Protein AF-A0A520CEG0-F1 (afdb_monomer_lite)

Radius of gyration: 17.93 Å; chains: 1; bounding box: 54×23×46 Å

Secondary structure (DSSP, 8-state):
-----------HHHHHHHHHHHHHHHHHHHHHHHHHT-SS--HHHHHHHHHHHHHHHHHHHHHHHHHHHHHHHHTT-

pLDDT: mean 84.94, std 16.48, range [38.59, 97.94]

Sequence (77 aa):
MTDAASSPDFSPSFLAAREQADTAAETERSAWEALQGRPDTDREALKAWRQAHQAAGEAQARFAEEVRTWFSRGALD

Foldseek 3Di:
DDPPPDDPPQDPQLVVLVVQLVVLVVQLVVLVVVQVVDPDRDPVSVVSNVVSVVSNVVSVVSNVVSVVVSVVVVVVD

Structure (mmCIF, N/CA/C/O backbone):
data_AF-A0A520CEG0-F1
#
_entry.id   AF-A0A520CEG0-F1
#
loop_
_atom_site.group_PDB
_atom_site.id
_atom_site.type_symbol
_atom_site.label_atom_id
_atom_site.label_alt_id
_atom_site.label_comp_id
_atom_site.label_asym_id
_atom_site.label_entity_id
_atom_site.label_seq_id
_atom_site.pdbx_PDB_ins_code
_atom_site.Cartn_x
_atom_site.Cartn_y
_atom_site.Cartn_z
_atom_site.occupancy
_atom_site.B_iso_or_equiv
_atom_site.auth_seq_id
_atom_site.auth_comp_id
_atom_site.auth_asym_id
_atom_site.auth_atom_id
_atom_site.pdbx_PDB_model_num
ATOM 1 N N . MET A 1 1 ? 37.638 -19.328 -9.053 1.00 38.59 1 MET A N 1
ATOM 2 C CA . MET A 1 1 ? 37.270 -17.981 -8.573 1.00 38.59 1 MET A CA 1
ATOM 3 C C . MET A 1 1 ? 35.838 -17.767 -8.999 1.00 38.59 1 MET A C 1
ATOM 5 O O . MET A 1 1 ? 35.563 -17.877 -10.182 1.00 38.59 1 MET A O 1
ATOM 9 N N . THR A 1 2 ? 34.942 -17.670 -8.025 1.00 45.03 2 THR A N 1
ATOM 10 C CA . THR A 1 2 ? 33.489 -17.728 -8.199 1.00 45.03 2 THR A CA 1
ATOM 11 C C . THR A 1 2 ? 33.001 -16.528 -9.002 1.00 45.03 2 THR A C 1
ATOM 13 O O . THR A 1 2 ? 33.331 -15.397 -8.650 1.00 45.03 2 THR A O 1
ATOM 16 N N . ASP A 1 3 ? 32.250 -16.806 -10.066 1.00 43.09 3 ASP A N 1
ATOM 17 C CA . ASP A 1 3 ? 31.467 -15.841 -10.835 1.00 43.09 3 ASP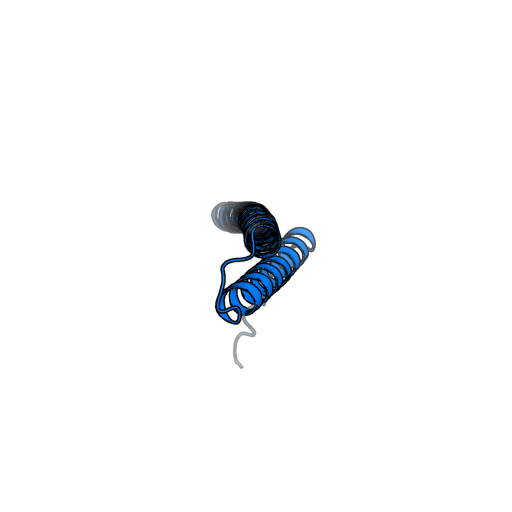 A CA 1
ATOM 18 C C . ASP A 1 3 ? 30.681 -14.957 -9.862 1.00 43.09 3 ASP A C 1
ATOM 20 O O . ASP A 1 3 ? 29.790 -15.430 -9.149 1.00 43.09 3 ASP A O 1
ATOM 24 N N . AL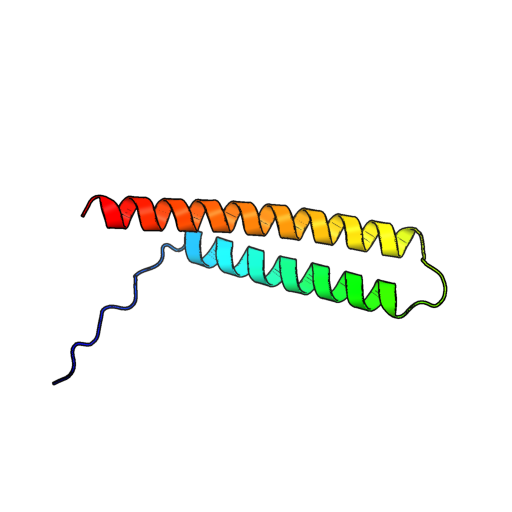A A 1 4 ? 31.046 -13.680 -9.780 1.00 47.91 4 ALA A N 1
ATOM 25 C CA . ALA A 1 4 ? 30.198 -12.681 -9.159 1.00 47.91 4 ALA A CA 1
ATOM 26 C C . ALA A 1 4 ? 29.053 -12.448 -10.144 1.00 47.91 4 ALA A C 1
ATOM 28 O O . ALA A 1 4 ? 29.125 -11.543 -10.971 1.00 47.91 4 ALA A O 1
ATOM 29 N N . ALA A 1 5 ? 28.053 -13.334 -10.101 1.00 47.94 5 ALA A N 1
ATOM 30 C CA . ALA A 1 5 ? 26.817 -13.185 -10.846 1.00 47.94 5 ALA A CA 1
ATOM 31 C C . ALA A 1 5 ? 26.330 -11.750 -10.634 1.00 47.94 5 ALA A C 1
ATOM 33 O O . ALA A 1 5 ? 26.040 -11.351 -9.504 1.00 47.94 5 ALA A O 1
ATOM 34 N N . SER A 1 6 ? 26.361 -10.967 -11.711 1.00 49.91 6 SER A N 1
ATOM 35 C CA . SER A 1 6 ? 25.958 -9.573 -11.738 1.00 49.91 6 SER A CA 1
ATOM 36 C C . SER A 1 6 ? 24.617 -9.442 -11.030 1.00 49.91 6 SER A C 1
ATOM 38 O O . SER A 1 6 ? 23.624 -10.017 -11.478 1.00 49.91 6 SER A O 1
ATOM 40 N N . SER A 1 7 ? 24.585 -8.725 -9.905 1.00 55.22 7 SER A N 1
ATOM 41 C CA . SER A 1 7 ? 23.317 -8.306 -9.317 1.00 55.22 7 SER A CA 1
ATOM 42 C C . SER A 1 7 ? 22.502 -7.646 -10.430 1.00 55.22 7 SER A C 1
ATOM 44 O O . SER A 1 7 ? 23.054 -6.778 -11.111 1.00 55.22 7 SER A O 1
ATOM 46 N N . PRO A 1 8 ? 21.246 -8.060 -10.672 1.00 59.16 8 PRO A N 1
ATOM 47 C CA . PRO A 1 8 ? 20.431 -7.429 -11.697 1.00 59.16 8 PRO A CA 1
ATOM 48 C C . PRO A 1 8 ? 20.356 -5.930 -11.401 1.00 59.16 8 PRO A C 1
ATOM 50 O O . PRO A 1 8 ? 19.962 -5.526 -10.305 1.00 59.16 8 PRO A O 1
ATOM 53 N N . ASP A 1 9 ? 20.794 -5.120 -12.363 1.00 75.69 9 ASP A N 1
ATOM 54 C CA . ASP A 1 9 ? 20.790 -3.666 -12.246 1.00 75.69 9 ASP A CA 1
ATOM 55 C C . ASP A 1 9 ? 19.339 -3.195 -12.421 1.00 75.69 9 ASP A C 1
ATOM 57 O O . ASP A 1 9 ? 18.820 -3.049 -13.531 1.00 75.69 9 ASP A O 1
ATOM 61 N N . PHE A 1 10 ? 18.612 -3.110 -11.306 1.00 83.25 10 PHE A N 1
ATOM 62 C CA . PHE A 1 10 ? 17.222 -2.669 -11.305 1.00 83.25 10 PHE A CA 1
ATOM 63 C C . PHE A 1 10 ? 17.155 -1.168 -11.584 1.00 83.25 10 PHE A C 1
ATOM 65 O O . PHE A 1 10 ? 17.903 -0.381 -11.003 1.00 83.25 10 PHE A O 1
ATOM 72 N N . SER A 1 11 ? 16.215 -0.743 -12.433 1.00 88.25 11 SER A N 1
ATOM 73 C CA . SER A 1 11 ? 16.026 0.684 -12.693 1.00 88.25 11 SER A CA 1
ATOM 74 C C . SER A 1 11 ? 15.623 1.433 -11.412 1.00 88.25 11 SER A C 1
ATOM 76 O O . SER A 1 11 ? 14.934 0.874 -10.552 1.00 88.25 11 SER A O 1
ATOM 78 N N . PRO A 1 12 ? 15.948 2.735 -11.299 1.00 90.56 12 PRO A N 1
ATOM 79 C CA . PRO A 1 12 ? 15.451 3.566 -10.203 1.00 90.56 12 PRO A CA 1
ATOM 80 C C . PRO A 1 12 ? 13.918 3.549 -10.078 1.00 90.56 12 PRO A C 1
ATOM 82 O O . PRO A 1 12 ? 13.397 3.584 -8.968 1.00 90.56 12 PRO A O 1
ATOM 85 N N . SER A 1 13 ? 13.193 3.440 -11.203 1.00 90.19 13 SER A N 1
ATOM 86 C CA . SER A 1 13 ? 11.727 3.303 -11.222 1.00 90.19 13 SER A CA 1
ATOM 87 C C . SER A 1 13 ? 11.253 2.017 -10.549 1.00 90.19 13 SER A C 1
ATOM 89 O O . SER A 1 13 ? 10.321 2.057 -9.749 1.00 90.19 13 SER A O 1
ATOM 91 N N . PHE A 1 14 ? 11.929 0.896 -10.813 1.00 92.62 14 PHE A N 1
ATOM 92 C CA . PHE A 1 14 ? 11.609 -0.401 -10.232 1.00 92.62 14 PHE A CA 1
ATOM 93 C C . PHE A 1 14 ? 11.829 -0.388 -8.720 1.00 92.62 14 PHE A C 1
ATOM 95 O O . PHE A 1 14 ? 10.963 -0.820 -7.960 1.00 92.62 14 PHE A O 1
ATOM 102 N N . LEU A 1 15 ? 12.973 0.142 -8.275 1.00 92.94 15 LEU A N 1
ATOM 103 C CA . LEU A 1 15 ? 13.297 0.239 -6.851 1.00 92.94 15 LEU A CA 1
ATOM 104 C C . LEU A 1 15 ? 12.304 1.144 -6.111 1.00 92.94 15 LEU A C 1
AT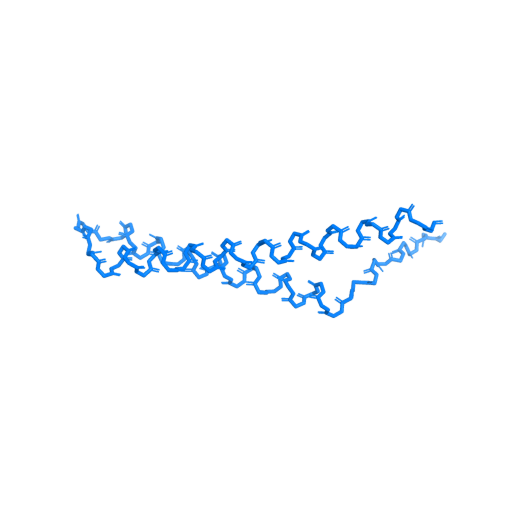OM 106 O O . LEU A 1 15 ? 11.812 0.759 -5.053 1.00 92.94 15 LEU A O 1
ATOM 110 N N . ALA A 1 16 ? 11.948 2.289 -6.700 1.00 93.81 16 ALA A N 1
ATOM 111 C CA . ALA A 1 16 ? 10.950 3.192 -6.136 1.00 93.81 16 ALA A CA 1
ATOM 112 C C . ALA A 1 16 ? 9.554 2.552 -6.074 1.00 93.81 16 ALA A C 1
ATOM 114 O O . ALA A 1 16 ? 8.858 2.687 -5.071 1.00 93.81 16 ALA A O 1
ATOM 115 N N . ALA A 1 17 ? 9.138 1.828 -7.119 1.00 93.94 17 ALA A N 1
ATOM 116 C CA . ALA A 1 17 ? 7.856 1.127 -7.126 1.00 93.94 17 ALA A CA 1
ATOM 117 C C . ALA A 1 17 ? 7.809 0.008 -6.075 1.00 93.94 17 ALA A C 1
ATOM 119 O O . ALA A 1 17 ? 6.779 -0.170 -5.426 1.00 93.94 17 ALA A O 1
ATOM 120 N N . ARG A 1 18 ? 8.924 -0.706 -5.865 1.00 96.00 18 ARG A N 1
ATOM 121 C CA . ARG A 1 18 ? 9.048 -1.710 -4.801 1.00 96.00 18 ARG A CA 1
ATOM 122 C C . ARG A 1 18 ? 8.894 -1.079 -3.421 1.00 96.00 18 ARG A C 1
ATOM 124 O O . ARG A 1 18 ? 8.053 -1.517 -2.650 1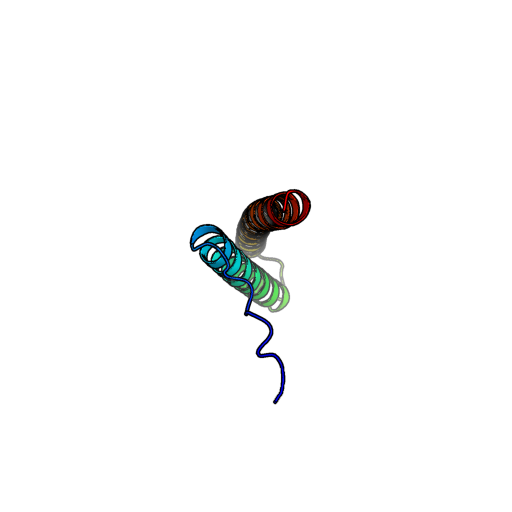.00 96.00 18 ARG A O 1
ATOM 131 N N . GLU A 1 19 ? 9.653 -0.023 -3.136 1.00 97.12 19 GLU A N 1
ATOM 132 C CA . GLU A 1 19 ? 9.599 0.681 -1.848 1.00 97.12 19 GLU A CA 1
ATOM 133 C C . GLU A 1 19 ? 8.198 1.241 -1.552 1.00 97.12 19 GLU A C 1
ATOM 135 O O . GLU A 1 19 ? 7.707 1.146 -0.425 1.00 97.12 19 GLU A O 1
ATOM 140 N N . GLN A 1 20 ? 7.515 1.771 -2.573 1.00 96.38 20 GLN A N 1
ATOM 141 C CA . GLN A 1 20 ? 6.127 2.219 -2.454 1.00 96.38 20 GLN A CA 1
ATOM 142 C C . GLN A 1 20 ? 5.171 1.063 -2.142 1.00 96.38 20 GLN A C 1
ATOM 144 O O . GLN A 1 20 ? 4.289 1.225 -1.299 1.00 96.38 20 GLN A O 1
ATOM 149 N N . ALA A 1 21 ? 5.330 -0.089 -2.801 1.00 96.94 21 ALA A N 1
ATOM 150 C CA . ALA A 1 21 ? 4.511 -1.271 -2.542 1.00 96.94 21 ALA A CA 1
ATOM 151 C C . ALA A 1 21 ? 4.735 -1.824 -1.126 1.00 96.94 21 ALA A C 1
ATOM 153 O O . ALA A 1 21 ? 3.758 -2.120 -0.438 1.00 96.94 21 ALA A O 1
ATOM 154 N N . ASP A 1 22 ? 5.989 -1.890 -0.674 1.00 97.31 22 ASP A N 1
ATOM 155 C CA . ASP A 1 22 ? 6.354 -2.347 0.671 1.00 97.31 22 ASP A CA 1
ATOM 156 C C . ASP A 1 22 ? 5.759 -1.412 1.740 1.00 97.31 22 ASP A C 1
ATOM 158 O O . ASP A 1 22 ? 5.035 -1.853 2.634 1.00 97.31 22 ASP A O 1
ATOM 162 N N . THR A 1 23 ? 5.954 -0.099 1.584 1.00 97.56 23 THR A N 1
ATOM 163 C CA . THR A 1 23 ? 5.416 0.918 2.503 1.00 97.56 23 THR A CA 1
ATOM 164 C C . THR A 1 23 ? 3.885 0.884 2.565 1.00 97.56 23 THR A C 1
ATOM 166 O O . THR A 1 23 ? 3.281 1.003 3.638 1.00 97.56 23 THR A O 1
ATOM 169 N N . ALA A 1 24 ? 3.222 0.722 1.417 1.00 96.31 24 ALA A N 1
ATOM 170 C CA . ALA A 1 24 ? 1.766 0.660 1.362 1.00 96.31 24 ALA A CA 1
ATOM 171 C C . ALA A 1 24 ? 1.226 -0.621 2.022 1.00 96.31 24 ALA A C 1
ATOM 173 O O . ALA A 1 24 ? 0.230 -0.553 2.744 1.00 96.31 24 ALA A O 1
ATOM 174 N N . ALA A 1 25 ? 1.908 -1.759 1.854 1.00 97.12 25 ALA A N 1
ATOM 175 C CA . ALA A 1 25 ? 1.556 -3.014 2.517 1.00 97.12 25 ALA A CA 1
ATOM 176 C C . ALA A 1 25 ? 1.720 -2.932 4.046 1.00 97.12 25 ALA A C 1
ATOM 178 O O . ALA A 1 25 ? 0.853 -3.392 4.793 1.00 97.12 25 ALA A O 1
ATOM 179 N N . GLU A 1 26 ? 2.789 -2.298 4.536 1.00 97.69 26 GLU A N 1
ATOM 180 C CA . GLU A 1 26 ? 2.978 -2.043 5.972 1.00 97.69 26 GLU A CA 1
ATOM 181 C C . GLU A 1 26 ? 1.890 -1.125 6.547 1.00 97.69 26 GLU A C 1
ATOM 183 O O . GLU A 1 26 ? 1.375 -1.359 7.648 1.00 97.69 26 GLU A O 1
ATOM 188 N N . THR A 1 27 ? 1.492 -0.108 5.781 1.00 96.06 27 THR A N 1
ATOM 189 C CA . THR A 1 27 ? 0.416 0.816 6.162 1.00 96.06 27 THR A CA 1
ATOM 190 C C . THR A 1 27 ? -0.931 0.097 6.246 1.00 96.06 27 THR A C 1
ATOM 192 O O . THR A 1 27 ? -1.658 0.254 7.230 1.00 96.06 27 THR A O 1
ATOM 195 N N . GLU A 1 28 ? -1.262 -0.724 5.247 1.00 97.44 28 GLU A N 1
ATOM 196 C CA . GLU A 1 28 ? -2.472 -1.550 5.246 1.00 97.44 28 GLU A CA 1
ATOM 197 C C . GLU A 1 28 ? -2.501 -2.497 6.447 1.00 97.44 28 GLU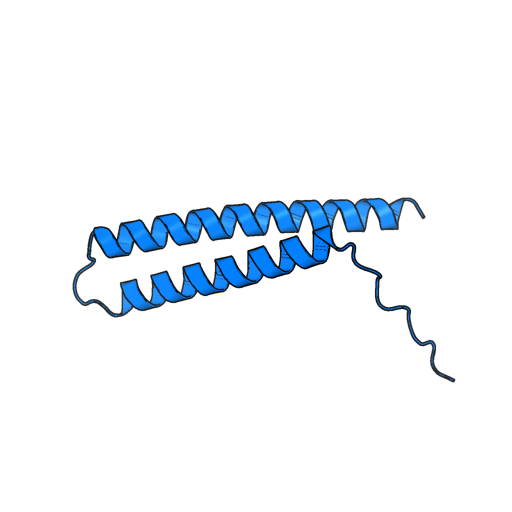 A C 1
ATOM 199 O O . GLU A 1 28 ? -3.502 -2.556 7.169 1.00 97.44 28 GLU A O 1
ATOM 204 N N . ARG A 1 29 ? -1.392 -3.199 6.697 1.00 96.38 29 ARG A N 1
ATOM 205 C CA . ARG A 1 29 ? -1.261 -4.110 7.834 1.00 96.38 29 ARG A CA 1
ATOM 206 C C . ARG A 1 29 ? -1.490 -3.388 9.159 1.00 96.38 29 ARG A C 1
ATOM 208 O O . ARG A 1 29 ? -2.260 -3.870 9.985 1.00 96.38 29 ARG A O 1
ATOM 215 N N . SER A 1 30 ? -0.880 -2.220 9.343 1.00 94.56 30 SER A N 1
ATOM 216 C CA . SER A 1 30 ? -1.049 -1.417 10.560 1.00 94.56 30 SER A CA 1
ATOM 217 C C . SER A 1 30 ? -2.505 -0.976 10.753 1.00 94.56 30 SER A C 1
ATOM 219 O O . SER A 1 30 ? -3.040 -1.044 11.860 1.00 94.56 30 SER A O 1
ATOM 221 N N . ALA A 1 31 ? -3.184 -0.571 9.673 1.00 92.88 31 ALA A N 1
ATOM 222 C CA . ALA A 1 31 ? -4.601 -0.210 9.717 1.00 92.88 31 ALA A CA 1
ATOM 223 C C . ALA A 1 31 ? -5.501 -1.416 10.041 1.00 92.88 31 ALA A C 1
ATOM 225 O O . ALA A 1 31 ? -6.491 -1.274 10.761 1.00 92.88 31 ALA A O 1
ATOM 226 N N . TRP A 1 32 ? -5.149 -2.606 9.551 1.00 93.44 32 TRP A N 1
ATOM 227 C CA . TRP A 1 32 ? -5.847 -3.849 9.874 1.00 93.44 32 TRP A CA 1
ATOM 228 C C . TRP A 1 32 ? -5.669 -4.255 11.341 1.00 93.44 32 TRP A C 1
ATOM 230 O O . TRP A 1 32 ? -6.651 -4.563 12.014 1.00 93.44 32 TRP A O 1
ATOM 240 N N . GLU A 1 33 ? -4.443 -4.200 11.865 1.00 92.62 33 GLU A N 1
ATOM 241 C CA . GLU A 1 33 ? -4.150 -4.492 13.274 1.00 92.62 33 GLU A CA 1
ATOM 242 C C . GLU A 1 33 ? -4.901 -3.525 14.208 1.00 92.62 33 GLU A C 1
ATOM 244 O O . GLU A 1 33 ? -5.522 -3.949 15.186 1.00 92.62 33 GLU A O 1
ATOM 249 N N . ALA A 1 34 ? -4.948 -2.235 13.857 1.00 89.31 34 ALA A N 1
ATOM 250 C CA . ALA A 1 34 ? -5.720 -1.232 14.590 1.00 89.31 34 ALA A CA 1
ATOM 251 C C . ALA A 1 34 ? -7.239 -1.488 14.554 1.00 89.31 34 ALA A C 1
ATOM 253 O O . ALA A 1 34 ? -7.935 -1.192 15.529 1.00 89.31 34 ALA A O 1
ATOM 254 N N . LEU A 1 35 ? -7.760 -2.031 13.448 1.00 89.31 35 LEU A N 1
ATOM 255 C CA . LEU A 1 35 ? -9.167 -2.409 13.316 1.00 89.31 35 LEU A CA 1
ATOM 256 C C . LEU A 1 35 ? -9.501 -3.647 14.161 1.00 89.31 35 LEU A C 1
ATOM 258 O O . LEU A 1 35 ? -10.528 -3.655 14.835 1.00 89.31 35 LEU A O 1
ATOM 262 N N . GLN A 1 36 ? -8.637 -4.669 14.154 1.00 88.44 36 GLN A N 1
ATOM 263 C CA . GLN A 1 36 ? -8.840 -5.903 14.924 1.00 88.44 36 GLN A CA 1
ATOM 264 C C . GLN A 1 36 ? -8.741 -5.702 16.439 1.00 88.44 36 GLN A C 1
ATOM 266 O O . GLN A 1 36 ? -9.414 -6.398 17.193 1.00 88.44 36 GLN A O 1
ATOM 271 N N . GLY A 1 37 ? -7.921 -4.753 16.897 1.00 82.69 37 GLY A N 1
ATOM 272 C CA . GLY A 1 37 ? -7.749 -4.461 18.323 1.00 82.69 37 GLY A CA 1
ATOM 273 C C . GLY A 1 37 ? -8.960 -3.803 18.999 1.00 82.69 37 GLY A C 1
ATOM 274 O O . GLY A 1 37 ? -8.902 -3.524 20.197 1.00 82.69 37 GLY A O 1
ATOM 275 N N . ARG A 1 38 ? -10.043 -3.519 18.262 1.00 80.62 38 ARG A N 1
ATOM 276 C CA . ARG A 1 38 ? -11.229 -2.826 18.779 1.00 80.62 38 ARG A CA 1
ATOM 277 C C . ARG A 1 38 ? -12.406 -3.796 18.966 1.00 80.62 38 ARG A C 1
ATOM 279 O O . ARG A 1 38 ? -12.726 -4.530 18.036 1.00 80.62 38 ARG A O 1
ATOM 286 N N . PRO A 1 39 ? -13.082 -3.779 20.134 1.00 73.12 39 PRO A N 1
ATOM 287 C CA . PRO A 1 39 ? -14.220 -4.663 20.407 1.00 73.12 39 PRO A CA 1
ATOM 288 C C . PRO A 1 39 ? -15.450 -4.333 19.549 1.00 73.12 39 PRO A C 1
ATOM 290 O O . PRO A 1 39 ? -16.223 -5.230 19.230 1.00 73.12 39 PRO A O 1
ATOM 293 N N . ASP A 1 40 ? -15.587 -3.072 19.129 1.00 78.19 40 ASP A N 1
ATOM 294 C CA . ASP A 1 40 ? -16.597 -2.616 18.181 1.00 78.19 40 ASP A CA 1
ATOM 295 C C . ASP A 1 40 ? -15.922 -2.104 16.906 1.00 78.19 40 ASP A C 1
ATOM 297 O O . ASP A 1 40 ? -14.967 -1.320 16.950 1.00 78.19 40 ASP A O 1
ATOM 301 N N . THR A 1 41 ? -16.430 -2.537 15.750 1.00 71.06 41 THR A N 1
ATOM 302 C CA . THR A 1 41 ? -15.958 -2.064 14.445 1.00 71.06 41 THR A CA 1
ATOM 303 C C . THR A 1 41 ? -16.332 -0.592 14.265 1.00 71.06 41 THR A C 1
ATOM 305 O O . THR A 1 41 ? -17.440 -0.257 13.843 1.00 71.06 41 THR A O 1
ATOM 308 N N . ASP A 1 42 ? -15.394 0.300 14.579 1.00 85.12 42 ASP A N 1
ATOM 309 C CA . ASP A 1 42 ? -15.523 1.731 14.311 1.00 85.12 42 ASP A CA 1
ATOM 310 C C . ASP A 1 42 ? -15.593 1.963 12.791 1.00 85.12 42 ASP A C 1
ATOM 312 O O . ASP A 1 42 ? -14.720 1.529 12.033 1.00 85.12 42 ASP A O 1
ATOM 316 N N . ARG A 1 43 ? -16.648 2.650 12.335 1.00 87.19 43 ARG A N 1
ATOM 317 C CA . ARG A 1 43 ? -16.844 2.994 10.919 1.00 87.19 43 ARG A CA 1
ATOM 318 C C . ARG A 1 43 ? -15.671 3.793 10.359 1.00 87.19 43 ARG A C 1
ATOM 320 O O . ARG A 1 43 ? -15.312 3.577 9.202 1.00 87.19 43 ARG A O 1
ATOM 327 N N . GLU A 1 44 ? -15.063 4.666 11.159 1.00 88.81 44 GLU A N 1
ATOM 328 C CA . GLU A 1 44 ? -13.897 5.441 10.729 1.00 88.81 44 GLU A CA 1
ATOM 329 C C . GLU A 1 44 ? -12.657 4.551 10.602 1.00 88.81 44 GLU A C 1
ATOM 331 O O . GLU A 1 44 ? -11.934 4.650 9.613 1.00 88.81 44 GLU A O 1
ATOM 336 N N . ALA A 1 45 ? -12.456 3.603 11.524 1.00 88.44 45 ALA A N 1
ATOM 337 C CA . ALA A 1 45 ? -11.364 2.632 11.424 1.00 88.44 45 ALA A CA 1
ATOM 338 C C . ALA A 1 45 ? -11.531 1.716 10.200 1.00 88.44 45 ALA A C 1
ATOM 340 O O . ALA A 1 45 ? -10.572 1.467 9.470 1.00 88.44 45 ALA A O 1
ATOM 341 N N . LEU A 1 46 ? -12.759 1.266 9.917 1.00 91.62 46 LEU A N 1
ATOM 342 C CA . LEU A 1 46 ? -13.055 0.470 8.726 1.00 91.62 46 LEU A CA 1
ATOM 343 C C . LEU A 1 46 ? -12.814 1.269 7.437 1.00 91.62 46 LEU A C 1
ATOM 345 O O . LEU A 1 46 ? -12.302 0.727 6.458 1.00 91.62 46 LEU A O 1
ATOM 349 N N . LYS A 1 47 ? -13.176 2.556 7.424 1.00 93.50 47 LYS A N 1
ATOM 350 C CA . LYS A 1 47 ? -12.914 3.460 6.299 1.00 93.50 47 LYS A CA 1
ATOM 351 C C . LYS A 1 47 ? -11.414 3.670 6.088 1.00 93.50 47 LYS A C 1
ATOM 353 O O . LYS A 1 47 ? -10.963 3.578 4.949 1.00 93.50 47 LYS A O 1
ATOM 358 N N . ALA A 1 48 ? -10.655 3.889 7.161 1.00 92.12 48 ALA A N 1
ATOM 359 C CA . ALA A 1 48 ? -9.202 4.028 7.107 1.00 92.12 48 ALA A CA 1
ATOM 360 C C . ALA A 1 48 ? -8.531 2.756 6.565 1.00 92.12 48 ALA A C 1
ATOM 362 O O . ALA A 1 48 ? -7.717 2.840 5.648 1.00 92.12 48 ALA A O 1
ATOM 363 N N . TRP A 1 49 ? -8.937 1.574 7.047 1.00 94.50 49 TRP A N 1
ATOM 364 C CA . TRP A 1 49 ? -8.443 0.301 6.516 1.00 94.50 49 TRP A CA 1
ATOM 365 C C . TRP A 1 49 ? -8.760 0.138 5.025 1.00 94.50 49 TRP A C 1
ATOM 367 O O . TRP A 1 49 ? -7.870 -0.198 4.253 1.00 94.50 49 TRP A O 1
ATOM 377 N N . ARG A 1 50 ? -9.987 0.446 4.581 1.00 95.81 50 ARG A N 1
ATOM 378 C CA . ARG A 1 50 ? -10.348 0.361 3.152 1.00 95.81 50 ARG A CA 1
ATOM 379 C C . ARG A 1 50 ? -9.505 1.283 2.273 1.00 95.81 50 ARG A C 1
ATOM 381 O O . ARG A 1 50 ? -9.125 0.883 1.178 1.00 95.81 50 ARG A O 1
ATOM 388 N N . GLN A 1 51 ? -9.224 2.500 2.736 1.00 96.50 51 GLN A N 1
ATOM 389 C CA . GLN A 1 51 ? -8.365 3.439 2.011 1.00 96.50 51 GLN A CA 1
ATOM 390 C C . GLN A 1 51 ? -6.927 2.920 1.916 1.00 96.50 51 GLN A C 1
ATOM 392 O O . GLN A 1 51 ? -6.340 2.958 0.837 1.00 96.50 51 GLN A O 1
ATOM 397 N N . ALA A 1 52 ? -6.385 2.389 3.015 1.00 95.75 52 ALA A N 1
ATOM 398 C CA . ALA A 1 52 ? -5.053 1.792 3.028 1.00 95.75 52 ALA A CA 1
ATOM 399 C C . ALA A 1 52 ? -4.973 0.549 2.123 1.00 95.75 52 ALA A C 1
ATOM 401 O O . ALA A 1 52 ? -4.036 0.428 1.341 1.00 95.75 52 ALA A O 1
ATOM 402 N N . HIS A 1 53 ? -5.991 -0.314 2.154 1.00 97.19 53 HIS A N 1
ATOM 403 C CA . HIS A 1 53 ? -6.105 -1.489 1.287 1.00 97.19 53 HIS A CA 1
ATOM 404 C C . HIS A 1 53 ? -6.126 -1.110 -0.199 1.00 97.19 53 HIS A C 1
ATOM 406 O O . HIS A 1 53 ? -5.406 -1.694 -1.006 1.00 97.19 53 HIS A O 1
ATOM 412 N N . GLN A 1 54 ? -6.908 -0.090 -0.570 1.00 97.94 54 GLN A N 1
ATOM 413 C CA . GLN A 1 54 ? -6.926 0.400 -1.947 1.00 97.94 54 GLN A CA 1
ATOM 414 C C . GLN A 1 54 ? -5.549 0.935 -2.369 1.00 97.94 54 GLN A C 1
ATOM 416 O O . GLN A 1 54 ? -5.060 0.583 -3.442 1.00 97.94 54 GLN A O 1
ATOM 421 N N . ALA A 1 55 ? -4.907 1.748 -1.525 1.00 96.12 55 ALA A N 1
ATOM 422 C CA . ALA A 1 55 ? -3.587 2.303 -1.814 1.00 96.12 55 ALA A CA 1
ATOM 423 C C . ALA A 1 55 ? -2.513 1.209 -1.969 1.00 96.12 55 ALA A C 1
ATOM 425 O O . ALA A 1 55 ? -1.691 1.285 -2.883 1.00 96.12 55 ALA A O 1
ATOM 426 N N . ALA A 1 56 ? -2.552 0.170 -1.128 1.00 97.06 56 ALA A N 1
ATOM 427 C CA . ALA A 1 56 ? -1.676 -0.993 -1.237 1.00 97.06 56 ALA A CA 1
ATOM 428 C C . ALA A 1 56 ? -1.887 -1.743 -2.556 1.00 97.06 56 ALA A C 1
ATOM 430 O O . ALA A 1 56 ? -0.915 -2.023 -3.259 1.00 97.06 56 ALA A O 1
ATOM 431 N N . GLY A 1 57 ? -3.141 -1.982 -2.950 1.00 97.56 57 GLY A N 1
ATOM 432 C CA . GLY A 1 57 ? -3.462 -2.604 -4.235 1.00 97.56 57 GLY A CA 1
ATOM 433 C C . GLY A 1 57 ? -2.951 -1.799 -5.436 1.00 97.56 57 GLY A C 1
ATOM 434 O O . GLY A 1 57 ? -2.372 -2.365 -6.363 1.00 97.56 57 GLY A O 1
ATOM 435 N N . GLU A 1 58 ? -3.098 -0.471 -5.414 1.00 97.69 58 GLU A N 1
ATOM 436 C CA . GLU A 1 58 ? -2.581 0.406 -6.473 1.00 97.69 58 GLU A CA 1
ATOM 437 C C . GLU A 1 58 ? -1.044 0.391 -6.548 1.00 97.69 58 GLU A C 1
ATOM 439 O O . GLU A 1 58 ? -0.480 0.332 -7.644 1.00 97.69 58 GLU A O 1
ATOM 444 N N . ALA A 1 59 ? -0.354 0.413 -5.404 1.00 96.31 59 ALA A N 1
ATOM 445 C CA . ALA A 1 59 ? 1.106 0.354 -5.351 1.00 96.31 59 ALA A CA 1
ATOM 446 C C . ALA A 1 59 ? 1.641 -1.005 -5.834 1.00 96.31 59 ALA A C 1
ATOM 448 O O . ALA A 1 59 ? 2.568 -1.055 -6.644 1.00 96.31 59 ALA A O 1
ATOM 449 N N . GLN A 1 60 ? 1.005 -2.104 -5.418 1.00 96.50 60 GLN A N 1
ATOM 450 C CA . GLN A 1 60 ? 1.330 -3.452 -5.887 1.00 96.50 60 GLN A CA 1
ATOM 451 C C . GLN A 1 60 ? 1.103 -3.606 -7.393 1.00 96.50 60 GLN A C 1
ATOM 453 O O . GLN A 1 60 ? 1.932 -4.211 -8.072 1.00 96.50 60 GLN A O 1
ATOM 458 N N . ALA A 1 61 ? 0.027 -3.031 -7.940 1.00 97.31 61 ALA A N 1
ATOM 459 C CA . ALA A 1 61 ? -0.225 -3.049 -9.378 1.00 97.31 61 ALA A CA 1
ATOM 460 C C . ALA A 1 61 ? 0.880 -2.318 -10.156 1.00 97.31 61 ALA A C 1
ATOM 462 O O . ALA A 1 61 ? 1.393 -2.854 -11.136 1.00 97.31 61 ALA A O 1
ATOM 463 N N . ARG A 1 62 ? 1.310 -1.135 -9.693 1.00 95.25 62 ARG A N 1
ATOM 464 C CA . ARG A 1 62 ? 2.433 -0.400 -10.306 1.00 95.25 62 ARG A CA 1
ATOM 465 C C . ARG A 1 62 ? 3.733 -1.196 -10.252 1.00 95.25 62 ARG A C 1
ATOM 467 O O . ARG A 1 62 ? 4.426 -1.292 -11.260 1.00 95.25 62 ARG A O 1
ATOM 474 N N . PHE A 1 63 ? 4.039 -1.806 -9.109 1.00 95.69 63 PHE A N 1
ATOM 475 C CA . PHE A 1 63 ? 5.215 -2.663 -8.991 1.00 95.69 63 PHE A CA 1
ATOM 476 C C . PHE A 1 63 ? 5.136 -3.876 -9.929 1.00 95.69 63 PHE A C 1
ATOM 478 O O . PHE A 1 63 ? 6.120 -4.209 -10.586 1.00 95.69 63 PHE A O 1
A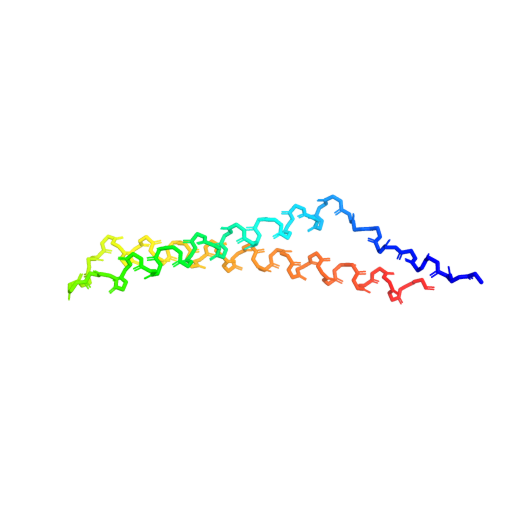TOM 485 N N . ALA A 1 64 ? 3.962 -4.495 -10.073 1.00 95.19 64 ALA A N 1
ATOM 486 C CA . ALA A 1 64 ? 3.762 -5.595 -11.011 1.00 95.19 64 ALA A CA 1
ATOM 487 C C . ALA A 1 64 ? 4.005 -5.178 -12.474 1.00 95.19 64 ALA A C 1
ATOM 489 O O . ALA A 1 64 ? 4.568 -5.964 -13.236 1.00 95.19 64 ALA A O 1
ATOM 490 N N . GLU A 1 65 ? 3.639 -3.955 -12.873 1.00 94.81 65 GLU A N 1
ATOM 491 C CA . GLU A 1 65 ? 3.968 -3.428 -14.208 1.00 94.81 65 GLU A CA 1
ATOM 492 C C . GLU A 1 65 ? 5.480 -3.216 -14.401 1.00 94.81 65 GLU A C 1
ATOM 494 O O . GLU A 1 65 ? 6.020 -3.567 -15.454 1.00 94.81 65 GLU A O 1
ATOM 499 N N . GLU A 1 66 ? 6.199 -2.720 -13.388 1.00 93.31 66 GLU A N 1
ATOM 500 C CA . GLU A 1 66 ? 7.667 -2.609 -13.436 1.00 93.31 66 GLU A CA 1
ATOM 501 C C . GLU A 1 66 ? 8.328 -3.996 -13.530 1.00 93.31 66 GLU A C 1
ATOM 503 O O . GLU A 1 66 ? 9.245 -4.192 -14.329 1.00 93.31 66 GLU A O 1
ATOM 508 N N . VAL A 1 67 ? 7.818 -4.991 -12.792 1.00 91.75 67 VAL A N 1
ATOM 509 C CA . VAL A 1 67 ? 8.263 -6.393 -12.883 1.00 91.75 67 VAL A CA 1
ATOM 510 C C . VAL A 1 67 ? 8.048 -6.946 -14.292 1.00 91.75 67 VAL A C 1
ATOM 512 O O . VAL A 1 67 ? 8.974 -7.508 -14.879 1.00 91.75 67 VAL A O 1
ATOM 515 N N . ARG A 1 68 ? 6.857 -6.761 -14.877 1.00 91.94 68 ARG A N 1
ATOM 516 C CA . ARG A 1 68 ? 6.572 -7.192 -16.258 1.00 91.94 68 ARG A CA 1
ATOM 517 C C . ARG A 1 68 ? 7.486 -6.510 -17.267 1.00 91.94 68 ARG A C 1
ATOM 519 O O . ARG A 1 68 ? 7.973 -7.164 -18.189 1.00 91.94 68 ARG A O 1
ATOM 526 N N . THR A 1 69 ? 7.738 -5.217 -17.084 1.00 89.50 69 THR A N 1
ATOM 527 C CA . THR A 1 69 ? 8.640 -4.438 -17.937 1.00 89.50 69 THR A CA 1
ATOM 528 C C . THR A 1 69 ? 10.064 -4.978 -17.861 1.00 89.50 69 THR A C 1
ATOM 530 O O . THR A 1 69 ? 10.706 -5.158 -18.893 1.00 89.50 69 THR A O 1
ATOM 533 N N . TRP A 1 70 ? 10.549 -5.289 -16.658 1.00 84.50 70 TRP A N 1
ATOM 534 C CA . TRP A 1 70 ? 11.875 -5.862 -16.447 1.00 84.50 70 TRP A CA 1
ATOM 535 C C . TRP A 1 70 ? 12.025 -7.238 -17.112 1.00 84.50 70 TRP A C 1
ATOM 537 O O . TRP A 1 70 ? 12.960 -7.440 -17.886 1.00 84.50 70 TRP A O 1
ATOM 547 N N . PHE A 1 71 ? 11.065 -8.147 -16.913 1.00 82.94 71 PHE A N 1
ATOM 548 C CA . PHE A 1 71 ? 11.078 -9.459 -17.574 1.00 82.94 71 PHE A CA 1
ATOM 549 C C . PHE A 1 71 ? 10.980 -9.359 -19.101 1.00 82.94 71 PHE A C 1
ATOM 551 O O . PHE A 1 71 ? 11.638 -10.118 -19.805 1.00 82.94 71 PHE A O 1
ATOM 558 N N . SER A 1 72 ? 10.198 -8.410 -19.622 1.00 84.06 72 SER A N 1
ATOM 559 C CA . SER A 1 72 ? 10.074 -8.203 -21.072 1.00 84.06 72 SER A CA 1
ATOM 560 C C . SER A 1 72 ? 11.369 -7.683 -21.702 1.00 84.06 72 SER A C 1
ATOM 562 O O . SER A 1 72 ? 11.633 -7.980 -22.861 1.00 84.06 72 SER A O 1
ATOM 564 N N . ARG A 1 73 ? 12.191 -6.933 -20.952 1.00 69.19 73 ARG A N 1
ATOM 565 C CA . ARG A 1 73 ? 13.528 -6.506 -21.399 1.00 69.19 73 ARG A CA 1
ATOM 566 C C . ARG A 1 73 ? 14.503 -7.680 -21.440 1.00 69.19 73 ARG A C 1
ATOM 568 O O . ARG A 1 73 ? 15.161 -7.867 -22.450 1.00 69.19 73 ARG A O 1
ATOM 575 N N . GLY A 1 74 ? 14.527 -8.507 -20.393 1.00 60.62 74 GLY A N 1
ATOM 576 C CA . GLY A 1 74 ? 15.397 -9.688 -20.332 1.00 60.62 74 GLY A CA 1
ATOM 577 C C . GLY A 1 74 ? 15.024 -10.825 -21.293 1.00 60.62 74 GLY A C 1
ATOM 578 O O . GLY A 1 74 ? 15.796 -11.761 -21.432 1.00 60.62 74 GLY A O 1
ATOM 579 N N . ALA A 1 75 ? 13.852 -10.773 -21.935 1.00 56.03 75 ALA A N 1
ATOM 580 C CA . ALA A 1 75 ? 13.431 -11.733 -22.961 1.00 56.03 75 ALA A CA 1
ATOM 581 C C . ALA A 1 75 ? 13.789 -11.300 -24.400 1.00 56.03 75 ALA A C 1
ATOM 583 O O . ALA A 1 75 ? 13.509 -12.043 -25.341 1.00 56.03 75 ALA A O 1
ATOM 584 N N . LEU A 1 76 ? 14.336 -10.090 -24.575 1.00 51.28 76 LEU A N 1
ATOM 585 C CA . LEU A 1 76 ? 14.728 -9.516 -25.869 1.00 51.28 76 LEU A CA 1
ATOM 586 C C . LEU A 1 76 ? 16.255 -9.395 -26.048 1.00 51.28 76 LEU A C 1
ATOM 588 O O . LEU A 1 76 ? 16.682 -9.065 -27.155 1.00 51.28 76 LEU A O 1
ATOM 592 N N . ASP A 1 77 ? 17.035 -9.670 -24.999 1.00 44.78 77 ASP A N 1
ATOM 593 C CA . ASP A 1 77 ? 18.493 -9.891 -25.032 1.00 44.78 77 ASP A CA 1
ATOM 594 C C . ASP A 1 77 ? 18.808 -11.399 -25.065 1.00 44.78 77 ASP A C 1
ATOM 596 O O . ASP A 1 77 ? 19.816 -11.782 -25.706 1.00 44.78 77 ASP A O 1
#